Protein AF-A0A849PVP5-F1 (afdb_monomer_lite)

Sequence (175 aa):
MELKSEKSIKEYLKTLPDDLVIKYYSDVEYTPFPVLIIEEYTRRFKQKTKNEIIEDLKIQTRLARKKTQELSKMAKKHKFVDDITRQKSEDIIKHAKKKGYEISENITKKSIVLGSRLKKTTKSSVQRGIKASKNLTTSPFENVELLKKLAELKKAGIITENEFQEKKKKILSKI

Secondary structure (DSSP, 8-state):
---HHHHHHHHHHHHS-HHHHHHHHHTGGGSS-HHHHHHHHHHHS----HHHHHHHHHHHHHHHHHHHHHHHHHHHHHHHHHHHHHHHHHHHHHHHHHHHHHHHHHHHHHHHHHHHHHHHHHHHHHHHHHHHHHHS---HHHHHHHHHHHHHHHHTTSS-HHHHHHHHHHHHTT-

pLDDT: mean 87.95, std 8.61, range [50.66, 97.5]

Structure (mmCIF, N/CA/C/O backbone):
data_AF-A0A849PVP5-F1
#
_entry.id   AF-A0A849PVP5-F1
#
loop_
_atom_site.group_PDB
_atom_site.id
_atom_site.type_symbol
_atom_site.label_atom_id
_atom_site.label_alt_id
_atom_site.label_comp_id
_atom_site.label_asym_id
_atom_site.label_entity_id
_atom_site.label_seq_id
_atom_site.pdbx_PDB_ins_code
_atom_site.Cartn_x
_atom_site.Cartn_y
_atom_site.Cartn_z
_atom_site.occupancy
_atom_site.B_iso_or_equiv
_atom_site.auth_seq_id
_atom_site.auth_comp_id
_atom_site.auth_asym_id
_atom_site.auth_atom_id
_atom_site.pdbx_PDB_model_num
ATOM 1 N N . MET A 1 1 ? 15.996 14.066 -60.225 1.00 50.66 1 MET A N 1
ATOM 2 C CA . MET A 1 1 ? 14.551 14.344 -60.082 1.00 50.66 1 MET A CA 1
ATOM 3 C C . MET A 1 1 ? 14.038 13.347 -59.049 1.00 50.66 1 MET A C 1
ATOM 5 O O . MET A 1 1 ? 14.005 12.171 -59.368 1.00 50.66 1 MET A O 1
ATOM 9 N N . GLU A 1 2 ? 13.783 13.747 -57.798 1.00 58.06 2 GLU A N 1
ATOM 10 C CA . GLU A 1 2 ? 13.219 12.808 -56.806 1.00 58.06 2 GLU A CA 1
ATOM 11 C C . GLU A 1 2 ? 11.744 12.565 -57.143 1.00 58.06 2 GLU A C 1
ATOM 13 O O . GLU A 1 2 ? 10.939 13.503 -57.147 1.00 58.06 2 GLU A O 1
ATOM 18 N N . LEU A 1 3 ? 11.384 11.321 -57.455 1.00 76.56 3 LEU A N 1
ATOM 19 C CA . LEU A 1 3 ? 10.004 10.948 -57.760 1.00 76.56 3 LEU A CA 1
ATOM 20 C C . LEU A 1 3 ? 9.166 10.993 -56.473 1.00 76.56 3 LEU A C 1
ATOM 22 O O . LEU A 1 3 ? 9.602 10.542 -55.414 1.00 76.56 3 LEU A O 1
ATOM 26 N N . LYS A 1 4 ? 7.933 11.517 -56.546 1.00 77.56 4 LYS A N 1
ATOM 27 C CA . LYS A 1 4 ? 7.023 11.594 -55.383 1.00 77.56 4 LYS A CA 1
ATOM 28 C C . LYS A 1 4 ? 6.789 10.222 -54.731 1.00 77.56 4 LYS A C 1
ATOM 30 O O . LYS A 1 4 ? 6.686 10.142 -53.513 1.00 77.56 4 LYS A O 1
ATOM 35 N N . SER A 1 5 ? 6.759 9.158 -55.533 1.00 80.00 5 SER A N 1
ATOM 36 C CA . SER A 1 5 ? 6.603 7.771 -55.083 1.00 80.00 5 SER A CA 1
ATOM 37 C C . SER A 1 5 ? 7.779 7.276 -54.239 1.00 80.00 5 SER A C 1
ATOM 39 O O . SER A 1 5 ? 7.568 6.613 -53.228 1.00 80.00 5 SER A O 1
ATOM 41 N N . GLU A 1 6 ? 9.011 7.638 -54.599 1.00 85.75 6 GLU A N 1
ATOM 42 C CA . GLU A 1 6 ? 10.216 7.244 -53.864 1.00 85.75 6 GLU A CA 1
ATOM 43 C C . GLU A 1 6 ? 10.215 7.816 -52.441 1.00 85.75 6 GLU A C 1
ATOM 45 O O . GLU A 1 6 ? 10.533 7.112 -51.483 1.00 85.75 6 GLU A O 1
ATOM 50 N N . LYS A 1 7 ? 9.777 9.073 -52.281 1.00 89.06 7 LYS A N 1
ATOM 51 C CA . LYS A 1 7 ? 9.639 9.713 -50.963 1.00 89.06 7 LYS A CA 1
ATOM 52 C C . LYS A 1 7 ? 8.640 8.983 -50.076 1.00 89.06 7 LYS A C 1
ATOM 54 O O . LYS A 1 7 ? 8.965 8.685 -48.930 1.00 89.06 7 LYS A O 1
ATOM 59 N N . SER A 1 8 ? 7.465 8.654 -50.613 1.00 88.88 8 SER A N 1
ATOM 60 C CA . SER A 1 8 ? 6.440 7.908 -49.878 1.00 88.88 8 SER A CA 1
ATOM 61 C C . SER A 1 8 ? 6.931 6.524 -49.449 1.00 88.88 8 SER A C 1
ATOM 63 O O . SER A 1 8 ? 6.665 6.104 -48.326 1.00 88.88 8 SER A O 1
ATOM 65 N N . ILE A 1 9 ? 7.696 5.836 -50.303 1.00 88.62 9 ILE A N 1
ATOM 66 C CA . ILE A 1 9 ? 8.282 4.532 -49.968 1.00 88.62 9 ILE A CA 1
ATOM 67 C C . ILE A 1 9 ? 9.352 4.685 -48.885 1.00 88.62 9 ILE A C 1
ATOM 69 O O . ILE A 1 9 ? 9.313 3.954 -47.903 1.00 88.62 9 ILE A O 1
ATOM 73 N N . LYS A 1 10 ? 10.267 5.658 -48.994 1.00 89.56 10 LYS A N 1
ATOM 74 C CA . LYS A 1 10 ? 11.268 5.934 -47.947 1.00 89.56 10 LYS A CA 1
ATOM 75 C C . LYS A 1 10 ? 10.609 6.247 -46.604 1.00 89.56 10 LYS A C 1
ATOM 77 O O . LYS A 1 10 ? 11.085 5.802 -45.567 1.00 89.56 10 LYS A O 1
ATOM 82 N N . GLU A 1 11 ? 9.516 6.999 -46.601 1.00 92.38 11 GLU A N 1
ATOM 83 C CA . GLU A 1 11 ? 8.777 7.324 -45.381 1.00 92.38 11 GLU A CA 1
ATOM 84 C C . GLU A 1 11 ? 8.075 6.100 -44.782 1.00 92.38 11 GLU A C 1
ATOM 86 O O . GLU A 1 11 ? 8.184 5.866 -43.580 1.00 92.38 11 GLU A O 1
ATOM 91 N N . TYR A 1 12 ? 7.470 5.253 -45.617 1.00 91.19 12 TYR A N 1
ATOM 92 C CA . TYR A 1 12 ? 6.935 3.958 -45.194 1.00 91.19 12 TYR A CA 1
ATOM 93 C C . TYR A 1 12 ? 8.024 3.043 -44.617 1.00 91.19 12 TYR A C 1
ATOM 95 O O . TYR A 1 12 ? 7.867 2.480 -43.537 1.00 91.19 12 TYR A O 1
ATOM 103 N N . LEU A 1 13 ? 9.178 2.943 -45.277 1.00 89.56 13 LEU A N 1
ATOM 104 C CA . LEU A 1 13 ? 10.286 2.133 -44.783 1.00 89.56 13 LEU A CA 1
ATOM 105 C C . LEU A 1 13 ? 10.826 2.632 -43.439 1.00 89.56 13 LEU A C 1
ATOM 107 O O . LEU A 1 13 ? 11.341 1.818 -42.682 1.00 89.56 13 LEU A O 1
ATOM 111 N N . LYS A 1 14 ? 10.675 3.920 -43.091 1.00 90.50 14 LYS A N 1
ATOM 112 C CA . LYS A 1 14 ? 11.039 4.470 -41.769 1.00 90.50 14 LYS A CA 1
ATOM 113 C C . LYS A 1 14 ? 10.069 4.085 -40.652 1.00 90.50 14 LYS A C 1
ATOM 115 O O . LYS A 1 14 ? 10.495 4.032 -39.502 1.00 90.50 14 LYS A O 1
ATOM 120 N N . THR A 1 15 ? 8.799 3.824 -40.954 1.00 94.25 15 THR A N 1
ATOM 121 C CA . THR A 1 15 ? 7.802 3.442 -39.936 1.00 94.25 15 THR A CA 1
ATOM 122 C C . THR A 1 15 ? 7.827 1.950 -39.614 1.00 94.25 15 THR A C 1
ATOM 124 O O . THR A 1 15 ? 7.297 1.540 -38.582 1.00 94.25 15 THR A O 1
ATOM 127 N N . LEU A 1 16 ? 8.464 1.138 -40.463 1.00 91.75 16 LEU A N 1
ATOM 128 C CA . LEU A 1 16 ? 8.550 -0.305 -40.267 1.00 91.75 16 LEU A CA 1
ATOM 129 C C . LEU A 1 16 ? 9.374 -0.696 -39.021 1.00 91.75 16 LEU A C 1
ATOM 131 O O . LEU A 1 16 ? 10.413 -0.076 -38.757 1.00 91.75 16 LEU A O 1
ATOM 135 N N . PRO A 1 17 ? 8.958 -1.758 -38.302 1.00 93.81 17 PRO A N 1
ATOM 136 C CA . PRO A 1 17 ? 9.758 -2.434 -37.283 1.00 93.81 17 PRO A CA 1
ATOM 137 C C . PRO A 1 17 ? 11.083 -2.971 -37.829 1.00 93.81 17 PRO A C 1
ATOM 139 O O . PRO A 1 17 ? 11.153 -3.423 -38.974 1.00 93.81 17 PRO A O 1
ATOM 142 N N . ASP A 1 18 ? 12.106 -2.990 -36.978 1.00 92.06 18 ASP A N 1
ATOM 143 C CA . ASP A 1 18 ? 13.458 -3.439 -37.327 1.00 92.06 18 ASP A CA 1
ATOM 144 C C . ASP A 1 18 ? 13.490 -4.887 -37.847 1.00 92.06 18 ASP A C 1
ATOM 146 O O . ASP A 1 18 ? 14.128 -5.154 -38.864 1.00 92.06 18 ASP A O 1
ATOM 150 N N . ASP A 1 19 ? 12.714 -5.792 -37.244 1.00 92.56 19 ASP A N 1
ATOM 151 C CA . ASP A 1 19 ? 12.626 -7.201 -37.657 1.00 92.56 19 ASP A CA 1
ATOM 152 C C . ASP A 1 19 ? 12.135 -7.373 -39.105 1.00 92.56 19 ASP A C 1
ATOM 154 O O . ASP A 1 19 ? 12.629 -8.222 -39.850 1.00 92.56 19 ASP A O 1
ATOM 158 N N . LEU A 1 20 ? 11.175 -6.545 -39.534 1.00 92.31 20 LEU A N 1
ATOM 159 C CA . LEU A 1 20 ? 10.646 -6.583 -40.900 1.00 92.31 20 LEU A CA 1
ATOM 160 C C . LEU A 1 20 ? 11.655 -6.029 -41.906 1.00 92.31 20 LEU A C 1
ATOM 162 O O . LEU A 1 20 ? 11.783 -6.574 -42.999 1.00 92.31 20 LEU A O 1
ATOM 166 N N . VAL A 1 21 ? 12.400 -4.987 -41.532 1.00 90.50 21 VAL A N 1
ATOM 167 C CA . VAL A 1 21 ? 13.464 -4.429 -42.380 1.00 90.50 21 VAL A CA 1
ATOM 168 C C . VAL A 1 21 ? 14.591 -5.444 -42.572 1.00 90.50 21 VAL A C 1
ATOM 170 O O . VAL A 1 21 ? 15.083 -5.589 -43.689 1.00 90.50 21 VAL A O 1
ATOM 173 N N . ILE A 1 22 ? 14.956 -6.191 -41.523 1.00 91.19 22 ILE A N 1
ATOM 174 C CA . ILE A 1 22 ? 15.932 -7.287 -41.615 1.00 91.19 22 ILE A CA 1
ATOM 175 C C . ILE A 1 22 ? 15.429 -8.365 -42.579 1.00 91.19 22 ILE A C 1
ATOM 177 O O . ILE A 1 22 ? 16.159 -8.752 -43.486 1.00 91.19 22 ILE A O 1
ATOM 181 N N . LYS A 1 23 ? 14.172 -8.803 -42.439 1.00 92.62 23 LYS A N 1
ATOM 182 C CA . LYS A 1 23 ? 13.583 -9.823 -43.317 1.00 92.62 23 LYS A CA 1
ATOM 183 C C . LYS A 1 23 ? 13.570 -9.390 -44.786 1.00 92.62 23 LYS A C 1
ATOM 185 O O . LYS A 1 23 ? 13.987 -10.148 -45.654 1.00 92.62 23 LYS A O 1
ATOM 190 N N . TYR A 1 24 ? 13.143 -8.159 -45.068 1.00 92.38 24 TYR A N 1
ATOM 191 C CA . TYR A 1 24 ? 13.137 -7.627 -46.434 1.00 92.38 24 TYR A CA 1
ATOM 192 C C . TYR A 1 24 ? 14.537 -7.448 -47.017 1.00 92.38 24 TYR A C 1
ATOM 194 O O . TYR A 1 24 ? 14.700 -7.536 -48.230 1.00 92.38 24 TYR A O 1
ATOM 202 N N . TYR A 1 25 ? 15.538 -7.201 -46.174 1.00 91.31 25 TYR A N 1
ATOM 203 C CA . TYR A 1 25 ? 16.933 -7.174 -46.593 1.00 91.31 25 TYR A CA 1
ATOM 204 C C . TYR A 1 25 ? 17.482 -8.583 -46.874 1.00 91.31 25 TYR A C 1
ATOM 206 O O . TYR A 1 25 ? 18.230 -8.763 -47.830 1.00 91.31 25 TYR A O 1
ATOM 214 N N . SER A 1 26 ? 17.099 -9.596 -46.089 1.00 91.81 26 SER A N 1
ATOM 215 C CA . SER A 1 26 ? 17.465 -10.995 -46.361 1.00 91.81 26 SER A CA 1
ATOM 216 C C . SER A 1 26 ? 16.898 -11.493 -47.693 1.00 91.81 26 SER A C 1
ATOM 218 O O . SER A 1 26 ? 17.609 -12.163 -48.434 1.00 91.81 26 SER A O 1
ATOM 220 N N . ASP A 1 27 ? 15.668 -11.093 -48.025 1.00 93.69 27 ASP A N 1
ATOM 221 C CA . ASP A 1 27 ? 14.984 -11.449 -49.276 1.00 93.69 27 ASP A CA 1
ATOM 222 C C . ASP A 1 27 ? 15.072 -10.323 -50.333 1.00 93.69 27 ASP A C 1
ATOM 224 O O . ASP A 1 27 ? 14.166 -10.148 -51.153 1.00 93.69 27 ASP A O 1
ATOM 228 N N . VAL A 1 28 ? 16.145 -9.520 -50.317 1.00 91.00 28 VAL A N 1
ATOM 229 C CA . VAL A 1 28 ? 16.264 -8.310 -51.157 1.00 91.00 28 VAL A CA 1
ATOM 230 C C . VAL A 1 28 ? 16.220 -8.607 -52.659 1.00 91.00 28 VAL A C 1
ATOM 232 O O . VAL A 1 28 ? 15.810 -7.762 -53.446 1.00 91.00 28 VAL A O 1
ATOM 235 N N . GLU A 1 29 ? 16.579 -9.818 -53.072 1.00 86.88 29 GLU A N 1
ATOM 236 C CA . GLU A 1 29 ? 16.513 -10.251 -54.473 1.00 86.88 29 GLU A CA 1
ATOM 237 C C . GLU A 1 29 ? 15.071 -10.348 -54.997 1.00 86.88 29 GLU A C 1
ATOM 239 O O . GLU A 1 29 ? 14.835 -10.212 -56.197 1.00 86.88 29 GLU A O 1
ATOM 244 N N . TYR A 1 30 ? 14.100 -10.524 -54.098 1.00 89.31 30 TYR A N 1
ATOM 245 C CA . TYR A 1 30 ? 12.681 -10.698 -54.418 1.00 89.31 30 TYR A CA 1
ATOM 246 C C . TYR A 1 30 ? 11.833 -9.472 -54.056 1.00 89.31 30 TYR A C 1
ATOM 248 O O . TYR A 1 30 ? 10.611 -9.489 -54.225 1.00 89.31 30 TYR A O 1
ATOM 256 N N . THR A 1 31 ? 12.452 -8.400 -53.549 1.00 85.81 31 THR A N 1
ATOM 257 C CA . THR A 1 31 ? 11.735 -7.185 -53.153 1.00 85.81 31 THR A CA 1
ATOM 258 C C . THR A 1 31 ? 11.587 -6.209 -54.329 1.00 85.81 31 THR A C 1
ATOM 260 O O . THR A 1 31 ? 12.528 -6.035 -55.101 1.00 85.81 31 THR A O 1
ATOM 263 N N . PRO A 1 32 ? 10.445 -5.507 -54.477 1.00 85.56 32 PRO A N 1
ATOM 264 C CA . PRO A 1 32 ? 10.236 -4.564 -55.581 1.00 85.56 32 PRO A CA 1
ATOM 265 C C . PRO A 1 32 ? 11.179 -3.347 -55.579 1.00 85.56 32 PRO A C 1
ATOM 267 O O . PRO A 1 32 ? 11.369 -2.719 -56.618 1.00 85.56 32 PRO A O 1
ATOM 270 N N . PHE A 1 33 ? 11.754 -2.987 -54.422 1.00 88.56 33 PHE A N 1
ATOM 271 C CA . PHE A 1 33 ? 12.600 -1.795 -54.252 1.00 88.56 33 PHE A CA 1
ATOM 272 C C . PHE A 1 33 ? 13.916 -2.110 -53.517 1.00 88.56 33 PHE A C 1
ATOM 274 O O . PHE A 1 33 ? 14.146 -1.602 -52.416 1.00 88.56 33 PHE A O 1
ATOM 281 N N . PRO A 1 34 ? 14.805 -2.929 -54.102 1.00 89.06 34 PRO A N 1
ATOM 282 C CA . PRO A 1 34 ? 15.976 -3.468 -53.409 1.00 89.06 34 PRO A CA 1
ATOM 283 C C . PRO A 1 34 ? 16.941 -2.379 -52.929 1.00 89.06 34 PRO A C 1
ATOM 285 O O . PRO A 1 34 ? 17.390 -2.407 -51.787 1.00 89.06 34 PRO A O 1
ATOM 288 N N . VAL A 1 35 ? 17.187 -1.358 -53.754 1.00 91.62 35 VAL A N 1
ATOM 289 C CA . VAL A 1 35 ? 18.091 -0.242 -53.419 1.00 91.62 35 VAL A CA 1
ATOM 290 C C . VAL A 1 35 ? 17.609 0.521 -52.181 1.00 91.62 35 VAL A C 1
ATOM 292 O O . VAL A 1 35 ? 18.395 0.787 -51.276 1.00 91.62 35 VAL A O 1
ATOM 295 N N . LEU A 1 36 ? 16.306 0.809 -52.095 1.00 91.06 36 LEU A N 1
ATOM 296 C CA . LEU A 1 36 ? 15.725 1.549 -50.969 1.00 91.06 36 LEU A CA 1
ATOM 297 C C . LEU A 1 36 ? 15.768 0.743 -49.664 1.00 91.06 36 LEU A C 1
ATOM 299 O O . LEU A 1 36 ? 15.997 1.307 -48.594 1.00 91.06 36 LEU A O 1
ATOM 303 N N . ILE A 1 37 ? 15.581 -0.576 -49.750 1.00 91.44 37 ILE A N 1
ATOM 304 C CA . ILE A 1 37 ? 15.700 -1.482 -48.603 1.00 91.44 37 ILE A CA 1
ATOM 305 C C . ILE A 1 37 ? 17.147 -1.536 -48.102 1.00 91.44 37 ILE A C 1
ATOM 307 O O . ILE A 1 37 ? 17.374 -1.429 -46.897 1.00 91.44 37 ILE A O 1
ATOM 311 N N . ILE A 1 38 ? 18.128 -1.640 -49.005 1.00 89.62 38 ILE A N 1
ATOM 312 C CA . ILE A 1 38 ? 19.559 -1.658 -48.658 1.00 89.62 38 ILE A CA 1
ATOM 313 C C . ILE A 1 38 ? 19.972 -0.343 -47.990 1.00 89.62 38 ILE A C 1
ATOM 315 O O . ILE A 1 38 ? 20.669 -0.369 -46.972 1.00 89.62 38 ILE A O 1
ATOM 319 N N . GLU A 1 39 ? 19.525 0.800 -48.517 1.00 88.75 39 GLU A N 1
ATOM 320 C CA . GLU A 1 39 ? 19.791 2.119 -47.931 1.00 88.75 39 GLU A CA 1
ATOM 321 C C . GLU A 1 39 ? 19.233 2.231 -46.506 1.00 88.75 39 GLU A C 1
ATOM 323 O O . GLU A 1 39 ? 19.960 2.607 -45.582 1.00 88.75 39 GLU A O 1
ATOM 328 N N . GLU A 1 40 ? 17.966 1.867 -46.296 1.00 88.06 40 GLU A N 1
ATOM 329 C CA . GLU A 1 40 ? 17.328 1.956 -44.976 1.00 88.06 40 GLU A CA 1
ATOM 330 C C . GLU A 1 40 ? 17.908 0.949 -43.975 1.00 88.06 40 GLU A C 1
ATOM 332 O O . GLU A 1 40 ? 18.136 1.306 -42.815 1.00 88.06 40 GLU A O 1
ATOM 337 N N . TYR A 1 41 ? 18.223 -0.273 -44.412 1.00 89.44 41 TYR A N 1
ATOM 338 C CA . TYR A 1 41 ? 18.903 -1.270 -43.584 1.00 89.44 41 TYR A CA 1
ATOM 339 C C . TYR A 1 41 ? 20.285 -0.768 -43.157 1.00 89.44 41 TYR A C 1
ATOM 341 O O . TYR A 1 41 ? 20.612 -0.748 -41.969 1.00 89.44 41 TYR A O 1
ATOM 349 N N . THR A 1 42 ? 21.073 -0.261 -44.104 1.00 85.81 42 THR A N 1
ATOM 350 C CA . THR A 1 42 ? 22.410 0.271 -43.819 1.00 85.81 42 THR A CA 1
ATOM 351 C C . THR A 1 42 ? 22.335 1.493 -42.904 1.00 85.81 42 THR A C 1
ATOM 353 O O . THR A 1 42 ? 23.199 1.666 -42.048 1.00 85.81 42 THR A O 1
ATOM 356 N N . ARG A 1 43 ? 21.292 2.327 -43.020 1.00 85.31 43 ARG A N 1
ATOM 357 C CA . ARG A 1 43 ? 21.069 3.477 -42.130 1.00 85.31 43 ARG A CA 1
ATOM 358 C C . ARG A 1 43 ? 20.768 3.053 -40.691 1.00 85.31 43 ARG A C 1
ATOM 360 O O . ARG A 1 43 ? 21.276 3.682 -39.765 1.00 85.31 43 ARG A O 1
ATOM 367 N N . ARG A 1 44 ? 19.928 2.032 -40.501 1.00 85.19 44 ARG A N 1
ATOM 368 C CA . ARG A 1 44 ? 19.475 1.556 -39.178 1.00 85.19 44 ARG A CA 1
ATOM 369 C C . ARG A 1 44 ? 20.519 0.703 -38.469 1.00 85.19 44 ARG A C 1
ATOM 371 O O . ARG A 1 44 ? 20.773 0.904 -37.286 1.00 85.19 44 ARG A O 1
ATOM 378 N N . PHE A 1 45 ? 21.140 -0.212 -39.203 1.00 84.06 45 PHE A N 1
ATOM 379 C CA . PHE A 1 45 ? 22.051 -1.221 -38.663 1.00 84.06 45 PHE A CA 1
ATOM 380 C C . PHE A 1 45 ? 23.516 -0.917 -38.968 1.00 84.06 45 PHE A C 1
ATOM 382 O O . PHE A 1 45 ? 24.364 -1.809 -38.899 1.00 84.06 45 PHE A O 1
ATOM 389 N N . LYS A 1 46 ? 23.839 0.346 -39.291 1.00 80.44 46 LYS A N 1
ATOM 390 C CA . LYS A 1 46 ? 25.227 0.786 -39.425 1.00 80.44 46 LYS A CA 1
ATOM 391 C C . LYS A 1 46 ? 25.985 0.369 -38.170 1.00 80.44 46 LYS A C 1
ATOM 393 O O . LYS A 1 46 ? 25.615 0.752 -37.060 1.00 80.44 46 LYS A O 1
ATOM 398 N N . GLN A 1 47 ? 27.040 -0.420 -38.351 1.00 73.88 47 GLN A N 1
ATOM 399 C CA . GLN A 1 47 ? 27.868 -0.855 -37.236 1.00 73.88 47 GLN A CA 1
ATOM 400 C C . GLN A 1 47 ? 28.446 0.385 -36.554 1.00 73.88 47 GLN A C 1
ATOM 402 O O . GLN A 1 47 ? 29.215 1.137 -37.157 1.00 73.88 47 GLN A O 1
ATOM 407 N N . LYS A 1 48 ? 28.031 0.618 -35.305 1.00 79.31 48 LYS A N 1
ATOM 408 C CA . LYS A 1 48 ? 28.605 1.674 -34.476 1.00 79.31 48 LYS A CA 1
ATOM 409 C C . LYS A 1 48 ? 30.086 1.382 -34.285 1.00 79.31 48 LYS A C 1
ATOM 411 O O . LYS A 1 48 ? 30.487 0.237 -34.057 1.00 79.31 48 LYS A O 1
ATOM 416 N N . THR A 1 49 ? 30.905 2.419 -34.338 1.00 84.88 49 THR A N 1
ATOM 417 C CA . THR A 1 49 ? 32.319 2.280 -33.996 1.00 84.88 49 THR A CA 1
ATOM 418 C C . THR A 1 49 ? 32.461 1.921 -32.516 1.00 84.88 49 THR A C 1
ATOM 420 O O . THR A 1 49 ? 31.616 2.265 -31.686 1.00 84.88 49 THR A O 1
ATOM 423 N N . LYS A 1 50 ? 33.566 1.262 -32.148 1.00 82.88 50 LYS A N 1
ATOM 424 C CA . LYS A 1 50 ? 33.852 0.902 -30.749 1.00 82.88 50 LYS A CA 1
ATOM 425 C C . LYS A 1 50 ? 33.716 2.101 -29.794 1.00 82.88 50 LYS A C 1
ATOM 427 O O . LYS A 1 50 ? 33.221 1.941 -28.684 1.00 82.88 50 LYS A O 1
ATOM 432 N N . ASN A 1 51 ? 34.104 3.297 -30.240 1.00 89.44 51 ASN A N 1
ATOM 433 C CA . ASN A 1 51 ? 34.016 4.525 -29.448 1.00 89.44 51 ASN A CA 1
ATOM 434 C C . ASN A 1 51 ? 32.567 4.988 -29.239 1.00 89.44 51 ASN A C 1
ATOM 436 O O . ASN A 1 51 ? 32.198 5.325 -28.119 1.00 89.44 51 ASN A O 1
ATOM 440 N N . GLU A 1 52 ? 31.730 4.946 -30.278 1.00 88.94 52 GLU A N 1
ATOM 441 C CA . GLU A 1 52 ? 30.302 5.284 -30.171 1.00 88.94 52 GLU A CA 1
ATOM 442 C C . GLU A 1 52 ? 29.561 4.319 -29.241 1.00 88.94 52 GLU A C 1
ATOM 444 O O . GLU A 1 52 ? 28.721 4.745 -28.451 1.00 88.94 52 GLU A O 1
ATOM 449 N N . ILE A 1 53 ? 29.908 3.028 -29.287 1.00 86.06 53 ILE A N 1
ATOM 450 C CA . ILE A 1 53 ? 29.360 2.017 -28.372 1.00 86.06 53 ILE A CA 1
ATOM 451 C C . ILE A 1 53 ? 29.745 2.345 -26.925 1.00 86.06 53 ILE A C 1
ATOM 453 O O . ILE A 1 53 ? 28.895 2.306 -26.039 1.00 86.06 53 ILE A O 1
ATOM 457 N N . ILE A 1 54 ? 31.013 2.691 -26.679 1.00 90.38 54 ILE A N 1
ATOM 458 C CA . ILE A 1 54 ? 31.498 3.052 -25.340 1.00 90.38 54 ILE A CA 1
ATOM 459 C C . ILE A 1 54 ? 30.783 4.303 -24.811 1.00 90.38 54 ILE A C 1
ATOM 461 O O . ILE A 1 54 ? 30.390 4.326 -23.643 1.00 90.38 54 ILE A O 1
ATOM 465 N N . GLU A 1 55 ? 30.592 5.332 -25.636 1.00 94.50 55 GLU A N 1
ATOM 466 C CA . GLU A 1 55 ? 29.898 6.555 -25.218 1.00 94.50 55 GLU A CA 1
ATOM 467 C C . GLU A 1 55 ? 28.410 6.318 -24.934 1.00 94.50 55 GLU A C 1
ATOM 469 O O . GLU A 1 55 ? 27.907 6.757 -23.897 1.00 94.50 55 GLU A O 1
ATOM 474 N N . ASP A 1 56 ? 27.717 5.552 -25.776 1.00 91.69 56 ASP A N 1
ATOM 475 C CA . ASP A 1 56 ? 26.321 5.165 -25.538 1.00 91.69 56 ASP A CA 1
ATOM 476 C C . ASP A 1 56 ? 26.188 4.375 -24.223 1.00 91.69 56 ASP A C 1
ATOM 478 O O . ASP A 1 56 ? 25.363 4.697 -23.362 1.00 91.69 56 ASP A O 1
ATOM 482 N N . LEU A 1 57 ? 27.096 3.423 -23.981 1.00 93.38 57 LEU A N 1
ATOM 483 C CA . LEU A 1 57 ? 27.132 2.652 -22.738 1.00 93.38 57 LEU A CA 1
ATOM 484 C C . LEU A 1 57 ? 27.337 3.552 -21.509 1.00 93.38 57 LEU A C 1
ATOM 486 O O . LEU A 1 57 ? 26.668 3.374 -20.486 1.00 93.38 57 LEU A O 1
ATOM 490 N N . LYS A 1 58 ? 28.230 4.548 -21.591 1.00 96.06 58 LYS A N 1
ATOM 491 C CA . LYS A 1 58 ? 28.439 5.531 -20.513 1.00 96.06 58 LYS A CA 1
ATOM 492 C C . LYS A 1 58 ? 27.176 6.349 -20.252 1.00 96.06 58 LYS A C 1
ATOM 494 O O . LYS A 1 58 ? 26.812 6.545 -19.088 1.00 96.06 58 LYS A O 1
ATOM 499 N N . ILE A 1 59 ? 26.492 6.807 -21.302 1.00 96.25 59 ILE A N 1
ATOM 500 C CA . ILE A 1 59 ? 25.243 7.576 -21.191 1.00 96.25 59 ILE A CA 1
ATOM 501 C C . ILE A 1 59 ? 24.163 6.736 -20.512 1.00 96.25 59 ILE A C 1
ATOM 503 O O . ILE A 1 59 ? 23.553 7.193 -19.538 1.00 96.25 59 ILE A O 1
ATOM 507 N N . GLN A 1 60 ? 23.964 5.501 -20.970 1.00 95.06 60 GLN A N 1
ATOM 508 C CA . GLN A 1 60 ? 22.980 4.579 -20.408 1.00 95.06 60 GLN A CA 1
ATOM 509 C C . GLN A 1 60 ? 23.295 4.245 -18.949 1.00 95.06 60 GLN A C 1
ATOM 511 O O . GLN A 1 60 ? 22.412 4.324 -18.093 1.00 95.06 60 GLN A O 1
ATOM 516 N N . THR A 1 61 ? 24.565 3.988 -18.629 1.00 96.44 61 THR A N 1
ATOM 517 C CA . THR A 1 61 ? 25.021 3.746 -17.252 1.00 96.44 61 THR A CA 1
ATOM 518 C C . THR A 1 61 ? 24.734 4.950 -16.353 1.00 96.44 61 THR A C 1
ATOM 520 O O . THR A 1 61 ? 24.211 4.802 -15.244 1.00 96.44 61 THR A O 1
ATOM 523 N N . ARG A 1 62 ? 25.017 6.169 -16.831 1.00 96.69 62 ARG A N 1
ATOM 524 C CA . ARG A 1 62 ? 24.732 7.406 -16.090 1.00 96.69 62 ARG A CA 1
ATOM 525 C C . ARG A 1 62 ? 23.233 7.594 -15.867 1.00 96.69 62 ARG A C 1
ATOM 527 O O . ARG A 1 62 ? 22.825 7.967 -14.765 1.00 96.69 62 ARG A O 1
ATOM 534 N N . LEU A 1 63 ? 22.419 7.328 -16.887 1.00 97.44 63 LEU A N 1
ATOM 535 C CA . LEU A 1 63 ? 20.965 7.431 -16.803 1.00 97.44 63 LEU A CA 1
ATOM 536 C C . LEU A 1 63 ? 20.391 6.417 -15.807 1.00 97.44 63 LEU A C 1
ATOM 538 O O . LEU A 1 63 ? 19.592 6.796 -14.950 1.00 97.44 63 LEU A O 1
ATOM 542 N N . ALA A 1 64 ? 20.837 5.162 -15.871 1.00 96.69 64 ALA A N 1
ATOM 543 C CA . ALA A 1 64 ? 20.447 4.116 -14.932 1.00 96.69 64 ALA A CA 1
ATOM 544 C C . ALA A 1 64 ? 20.799 4.512 -13.492 1.00 96.69 64 ALA A C 1
ATOM 546 O O . ALA A 1 64 ? 19.932 4.503 -12.619 1.00 96.69 64 ALA A O 1
ATOM 547 N N . ARG A 1 65 ? 22.031 4.981 -13.253 1.00 96.94 65 ARG A N 1
ATOM 548 C CA . ARG A 1 65 ? 22.460 5.466 -11.933 1.00 96.94 65 ARG A CA 1
ATOM 549 C C . ARG A 1 65 ? 21.573 6.601 -11.417 1.00 96.94 65 ARG A C 1
ATOM 551 O O . ARG A 1 65 ? 21.199 6.587 -10.244 1.00 96.94 65 ARG A O 1
ATOM 558 N N . LYS A 1 66 ? 21.225 7.568 -12.271 1.00 97.50 66 LYS A N 1
ATOM 559 C CA . LYS A 1 66 ? 20.352 8.692 -11.899 1.00 97.50 66 LYS A CA 1
ATOM 560 C C . LYS A 1 66 ? 18.951 8.207 -11.506 1.00 97.50 66 LYS A C 1
ATOM 562 O O . LYS A 1 66 ? 18.473 8.570 -10.433 1.00 97.50 66 LYS A O 1
ATOM 567 N N . LYS A 1 67 ? 18.345 7.323 -12.306 1.00 96.56 67 LYS A N 1
ATOM 568 C CA . LYS A 1 67 ? 17.038 6.711 -12.004 1.00 96.56 67 LYS A CA 1
ATOM 569 C C . LYS A 1 67 ? 17.062 5.945 -10.677 1.00 96.56 67 LYS A C 1
ATOM 571 O O . LYS A 1 67 ? 16.177 6.131 -9.847 1.00 96.56 67 LYS A O 1
ATOM 576 N N . THR A 1 68 ? 18.107 5.156 -10.420 1.00 95.56 68 THR A N 1
ATOM 577 C CA . THR A 1 68 ? 18.268 4.427 -9.149 1.00 95.56 68 THR A CA 1
ATOM 578 C C . THR A 1 68 ? 18.372 5.370 -7.948 1.00 95.56 68 THR A C 1
ATOM 580 O O . THR A 1 68 ? 17.779 5.114 -6.900 1.00 95.56 68 THR A O 1
ATOM 583 N N . GLN A 1 69 ? 19.086 6.492 -8.080 1.00 96.88 69 GLN A N 1
ATOM 584 C CA . GLN A 1 69 ? 19.174 7.495 -7.014 1.00 96.88 69 GLN A CA 1
ATOM 585 C C . GLN A 1 69 ? 17.827 8.171 -6.736 1.00 96.88 69 GLN A C 1
ATOM 587 O O . GLN A 1 69 ? 17.483 8.391 -5.574 1.00 96.88 69 GLN A O 1
ATOM 592 N N . GLU A 1 70 ? 17.063 8.500 -7.776 1.00 96.12 70 GLU A N 1
ATOM 593 C CA . GLU A 1 70 ? 15.720 9.073 -7.643 1.00 96.12 70 GLU A CA 1
ATOM 594 C C . GLU A 1 70 ? 14.757 8.090 -6.964 1.00 96.12 70 GLU A C 1
ATOM 596 O O . GLU A 1 70 ? 14.099 8.466 -5.993 1.00 96.12 70 GLU A O 1
ATOM 601 N N . LEU A 1 71 ? 14.759 6.818 -7.377 1.00 94.31 71 LEU A N 1
ATOM 602 C CA . LEU A 1 71 ? 14.004 5.743 -6.720 1.00 94.31 71 LEU A CA 1
ATOM 603 C C . LEU A 1 71 ? 14.388 5.587 -5.245 1.00 94.31 71 LEU A C 1
ATOM 605 O O . LEU A 1 71 ? 13.512 5.512 -4.386 1.00 94.31 71 LEU A O 1
ATOM 609 N N . SER A 1 72 ? 15.682 5.627 -4.919 1.00 93.94 72 SER A N 1
ATOM 610 C CA . SER A 1 72 ? 16.143 5.569 -3.526 1.00 93.94 72 SER A CA 1
ATOM 611 C C . SER A 1 72 ? 15.639 6.757 -2.694 1.00 93.94 72 SER A C 1
ATOM 613 O O . SER A 1 72 ? 15.187 6.575 -1.562 1.00 93.94 72 SER A O 1
ATOM 615 N N . LYS A 1 73 ? 15.661 7.979 -3.248 1.00 94.75 73 LYS A N 1
ATOM 616 C CA . LYS A 1 73 ? 15.105 9.170 -2.581 1.00 94.75 73 LYS A CA 1
ATOM 617 C C . LYS A 1 73 ? 13.595 9.042 -2.367 1.00 94.75 73 LYS A C 1
ATOM 619 O O . LYS A 1 73 ? 13.116 9.394 -1.291 1.00 94.75 73 LYS A O 1
ATOM 624 N N . MET A 1 74 ? 12.860 8.531 -3.354 1.00 92.19 74 MET A N 1
ATOM 625 C CA . MET A 1 74 ? 11.417 8.288 -3.242 1.00 92.19 74 MET A CA 1
ATOM 626 C C . MET A 1 74 ? 11.100 7.245 -2.166 1.00 92.19 74 MET A C 1
ATOM 628 O O . MET A 1 74 ? 10.265 7.505 -1.305 1.00 92.19 74 MET A O 1
ATOM 632 N N . ALA A 1 75 ? 11.825 6.125 -2.133 1.00 89.88 75 ALA A N 1
ATOM 633 C CA . ALA A 1 75 ? 11.647 5.090 -1.115 1.00 89.88 75 ALA A CA 1
ATOM 634 C C . ALA A 1 75 ? 11.881 5.625 0.310 1.00 89.88 75 ALA A C 1
ATOM 636 O O . ALA A 1 75 ? 11.100 5.345 1.218 1.00 89.88 75 ALA A O 1
ATOM 637 N N . LYS A 1 76 ? 12.913 6.459 0.509 1.00 89.31 76 LYS A N 1
ATOM 638 C CA . LYS A 1 76 ? 13.166 7.113 1.806 1.00 89.31 76 LYS A CA 1
ATOM 639 C C . LYS A 1 76 ? 12.032 8.057 2.216 1.00 89.31 76 LYS A C 1
ATOM 641 O O . LYS A 1 76 ? 11.668 8.074 3.387 1.00 89.31 76 LYS A O 1
ATOM 646 N N . LYS A 1 77 ? 11.465 8.818 1.270 1.00 87.06 77 LYS A N 1
ATOM 647 C CA . LYS A 1 77 ? 10.299 9.681 1.532 1.00 87.06 77 LYS A CA 1
ATOM 648 C C . LYS A 1 77 ? 9.067 8.864 1.919 1.00 87.06 77 LYS A C 1
ATOM 650 O O . LYS A 1 77 ? 8.405 9.232 2.878 1.00 87.06 77 LYS A O 1
ATOM 655 N N . HIS A 1 78 ? 8.792 7.760 1.223 1.00 85.94 78 HIS A N 1
ATOM 656 C CA . HIS A 1 78 ? 7.682 6.869 1.568 1.00 85.94 78 HIS A CA 1
ATOM 657 C C . HIS A 1 78 ? 7.832 6.292 2.974 1.00 85.94 78 HIS A C 1
ATOM 659 O O . HIS A 1 78 ? 6.927 6.461 3.780 1.00 85.94 78 HIS A O 1
ATOM 665 N N . LYS A 1 79 ? 9.009 5.750 3.316 1.00 84.00 79 LYS A N 1
ATOM 666 C CA . LYS A 1 79 ? 9.278 5.254 4.673 1.00 84.00 79 LYS A CA 1
ATOM 667 C C . LYS A 1 79 ? 9.022 6.322 5.744 1.00 84.00 79 LYS A C 1
ATOM 669 O O . LYS A 1 79 ? 8.415 6.037 6.766 1.00 84.00 79 LYS A O 1
ATOM 674 N N . PHE A 1 80 ? 9.444 7.561 5.488 1.00 83.94 80 PHE A N 1
ATOM 675 C CA . PHE A 1 80 ? 9.193 8.682 6.393 1.00 83.94 80 PHE A CA 1
ATOM 676 C C . PHE A 1 80 ? 7.696 9.010 6.535 1.00 83.94 80 PHE A C 1
ATOM 678 O O . PHE A 1 80 ? 7.226 9.261 7.642 1.00 83.94 80 PHE A O 1
ATOM 685 N N . VAL A 1 81 ? 6.933 8.984 5.438 1.00 83.00 81 VAL A N 1
ATOM 686 C CA . VAL A 1 81 ? 5.471 9.170 5.466 1.00 83.00 81 VAL A CA 1
ATOM 687 C C . VAL A 1 81 ? 4.783 8.039 6.235 1.00 83.00 81 VAL A C 1
ATOM 689 O O . VAL A 1 81 ? 3.878 8.313 7.025 1.00 83.00 81 VAL A O 1
ATOM 692 N N . ASP A 1 82 ? 5.226 6.796 6.057 1.00 87.38 82 ASP A N 1
ATOM 693 C CA . ASP A 1 82 ? 4.693 5.633 6.770 1.00 87.38 82 ASP A CA 1
ATOM 694 C C . ASP A 1 82 ? 4.969 5.734 8.276 1.00 87.38 82 ASP A C 1
ATOM 696 O O . ASP A 1 82 ? 4.060 5.531 9.082 1.00 87.38 82 ASP A O 1
ATOM 700 N N . ASP A 1 83 ? 6.184 6.136 8.662 1.00 88.31 83 ASP A N 1
ATOM 701 C CA . ASP A 1 83 ? 6.558 6.367 10.062 1.00 88.31 83 ASP A CA 1
ATOM 702 C C . ASP A 1 83 ? 5.704 7.478 10.703 1.00 88.31 83 ASP A C 1
ATOM 704 O O . ASP A 1 83 ? 5.184 7.294 11.807 1.00 88.31 83 ASP A O 1
ATOM 708 N N . ILE A 1 84 ? 5.475 8.597 9.999 1.00 87.62 84 ILE A N 1
ATOM 709 C CA . ILE A 1 84 ? 4.576 9.673 10.462 1.00 87.62 84 ILE A CA 1
ATOM 710 C C . ILE A 1 84 ? 3.140 9.167 10.603 1.00 87.62 84 ILE A C 1
ATOM 712 O O . ILE A 1 84 ? 2.457 9.474 11.584 1.00 87.62 84 ILE A O 1
ATOM 716 N N . THR A 1 85 ? 2.657 8.408 9.621 1.00 88.81 85 THR A N 1
ATOM 717 C CA . THR A 1 85 ? 1.289 7.877 9.621 1.00 88.81 85 THR A CA 1
ATOM 718 C C . THR A 1 85 ? 1.093 6.915 10.786 1.00 88.81 85 THR A C 1
ATOM 720 O O . THR A 1 85 ? 0.087 7.002 11.497 1.00 88.81 85 THR A O 1
ATOM 723 N N . ARG A 1 86 ? 2.090 6.063 11.047 1.00 91.81 86 ARG A N 1
ATOM 724 C CA . ARG A 1 86 ? 2.125 5.162 12.198 1.00 91.81 86 ARG A CA 1
ATOM 725 C C . ARG A 1 86 ? 2.086 5.941 13.508 1.00 91.81 86 ARG A C 1
ATOM 727 O O . ARG A 1 86 ? 1.184 5.697 14.307 1.00 91.81 86 ARG A O 1
ATOM 734 N N . GLN A 1 87 ? 2.961 6.927 13.693 1.00 93.88 87 GLN A N 1
ATOM 735 C CA . GLN A 1 87 ? 2.978 7.757 14.901 1.00 93.88 87 GLN A CA 1
ATOM 736 C C . GLN A 1 87 ? 1.630 8.457 15.135 1.00 93.88 87 GLN A C 1
ATOM 738 O O . GLN A 1 87 ? 1.059 8.378 16.222 1.00 93.88 87 GLN A O 1
ATOM 743 N N . LYS A 1 88 ? 1.058 9.069 14.093 1.00 94.31 88 LYS A N 1
ATOM 744 C CA . LYS A 1 88 ? -0.249 9.731 14.183 1.00 94.31 88 LYS A CA 1
ATOM 745 C C . LYS A 1 88 ? -1.369 8.749 14.540 1.00 94.31 88 LYS A C 1
ATOM 747 O O . LYS A 1 88 ? -2.271 9.098 15.299 1.00 94.31 88 LYS A O 1
ATOM 752 N N . SER A 1 89 ? -1.323 7.524 14.014 1.00 93.44 89 SER A N 1
ATOM 753 C CA . SER A 1 89 ? -2.291 6.479 14.360 1.00 93.44 89 SER A CA 1
ATOM 754 C C . SER A 1 89 ? -2.178 6.052 15.829 1.00 93.44 89 SER A C 1
ATOM 756 O O . SER A 1 89 ? -3.199 5.933 16.509 1.00 93.44 89 SER A O 1
ATOM 758 N N . GLU A 1 90 ? -0.956 5.909 16.349 1.00 95.25 90 GLU A N 1
ATOM 759 C CA . GLU A 1 90 ? -0.692 5.585 17.755 1.00 95.25 90 GLU A CA 1
ATOM 760 C C . GLU A 1 90 ? -1.227 6.690 18.683 1.00 95.25 90 GLU A C 1
ATOM 762 O O . GLU A 1 90 ? -1.898 6.393 19.678 1.00 95.25 90 GLU A O 1
ATOM 767 N N . ASP A 1 91 ? -1.033 7.961 18.319 1.00 95.56 91 ASP A N 1
ATOM 768 C CA . ASP A 1 91 ? -1.561 9.110 19.062 1.00 95.56 91 ASP A CA 1
ATOM 769 C C . ASP A 1 91 ? -3.096 9.144 19.081 1.00 95.56 91 ASP A C 1
ATOM 771 O O . ASP A 1 91 ? -3.706 9.371 20.134 1.00 95.56 91 ASP A O 1
ATOM 775 N N . ILE A 1 92 ? -3.743 8.856 17.945 1.00 95.44 92 ILE A N 1
ATOM 776 C CA . ILE A 1 92 ? -5.208 8.749 17.857 1.00 95.44 92 ILE A CA 1
ATOM 777 C C . ILE A 1 92 ? -5.716 7.625 18.766 1.00 95.44 92 ILE A C 1
ATOM 779 O O . ILE A 1 92 ? -6.663 7.837 19.528 1.00 95.44 92 ILE A O 1
ATOM 783 N N . ILE A 1 93 ? -5.073 6.453 18.738 1.00 95.94 93 ILE A N 1
ATOM 784 C CA . ILE A 1 93 ? -5.429 5.315 19.597 1.00 95.94 93 ILE A CA 1
ATOM 785 C C . ILE A 1 93 ? -5.276 5.694 21.072 1.00 95.94 93 ILE A C 1
ATOM 787 O O . ILE A 1 93 ? -6.174 5.428 21.876 1.00 95.94 93 ILE A O 1
ATOM 791 N N . LYS A 1 94 ? -4.167 6.337 21.448 1.00 97.44 94 LYS A N 1
ATOM 792 C CA . LYS A 1 94 ? -3.915 6.780 22.826 1.00 97.44 94 LYS A CA 1
ATOM 793 C C . LYS A 1 94 ? -4.982 7.765 23.299 1.00 97.44 94 LYS A C 1
ATOM 795 O O . LYS A 1 94 ? -5.518 7.618 24.399 1.00 97.44 94 LYS A O 1
ATOM 800 N N . HIS A 1 95 ? -5.326 8.738 22.464 1.00 97.38 95 HIS A N 1
ATOM 801 C CA . HIS A 1 95 ? -6.362 9.716 22.765 1.00 97.38 95 HIS A CA 1
ATOM 802 C C . HIS A 1 95 ? -7.754 9.068 22.879 1.00 97.38 95 HIS A C 1
ATOM 804 O O . HIS A 1 95 ? -8.494 9.363 23.819 1.00 97.38 95 HIS A O 1
ATOM 810 N N . ALA A 1 96 ? -8.097 8.137 21.983 1.00 96.44 96 ALA A N 1
ATOM 811 C CA . ALA A 1 96 ? -9.345 7.378 22.049 1.00 96.44 96 ALA A CA 1
ATOM 812 C C . ALA A 1 96 ? -9.436 6.532 23.329 1.00 96.44 96 ALA A C 1
ATOM 814 O O . ALA A 1 96 ? -10.466 6.556 24.000 1.00 96.44 96 ALA A O 1
ATOM 815 N N . LYS A 1 97 ? -8.347 5.856 23.723 1.00 97.25 97 LYS A N 1
ATOM 816 C CA . LYS A 1 97 ? -8.266 5.110 24.991 1.00 97.25 97 LYS A CA 1
ATOM 817 C C . LYS A 1 97 ? -8.494 6.017 26.198 1.00 97.25 97 LYS A C 1
ATOM 819 O O . LYS A 1 97 ? -9.294 5.672 27.064 1.00 97.25 97 LYS A O 1
ATOM 824 N N . LYS A 1 98 ? -7.841 7.184 26.238 1.00 97.38 98 LYS A N 1
ATOM 825 C CA . LYS A 1 98 ? -8.010 8.161 27.325 1.00 97.38 98 LYS A CA 1
ATOM 826 C C . LYS A 1 98 ? -9.467 8.617 27.443 1.00 97.38 98 LYS A C 1
ATOM 828 O O . LYS A 1 98 ? -10.049 8.516 28.519 1.00 97.38 98 LYS A O 1
ATOM 833 N N . LYS A 1 99 ? -10.081 9.026 26.327 1.00 97.12 99 LYS A N 1
ATOM 834 C CA . LYS A 1 99 ? -11.501 9.412 26.294 1.00 97.12 99 LYS A CA 1
ATOM 835 C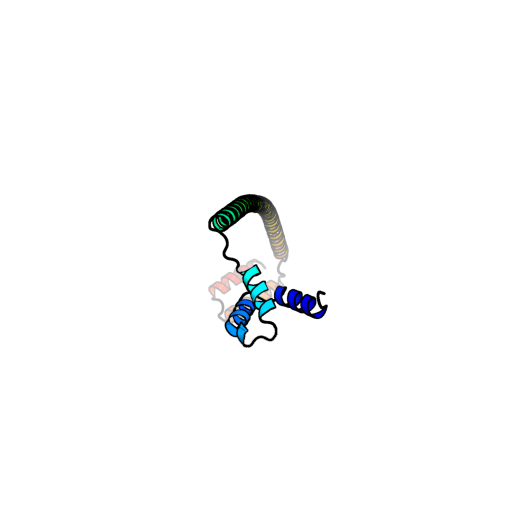 C . LYS A 1 99 ? -12.426 8.265 26.700 1.00 97.12 99 LYS A C 1
ATOM 837 O O . LYS A 1 99 ? -13.362 8.479 27.462 1.00 97.12 99 LYS A O 1
ATOM 842 N N . GLY A 1 100 ? -12.162 7.049 26.222 1.00 96.75 100 GLY A N 1
ATOM 843 C CA . GLY A 1 100 ? -12.922 5.857 26.596 1.00 96.75 100 GLY A CA 1
ATOM 844 C C . GLY A 1 100 ? -12.883 5.598 28.102 1.00 96.75 100 GLY A C 1
ATOM 845 O O . GLY A 1 100 ? -13.925 5.339 28.704 1.00 96.75 100 GLY A O 1
ATOM 846 N N . TYR A 1 101 ? -11.711 5.752 28.724 1.00 97.50 101 TYR A N 1
ATOM 847 C CA . TYR A 1 101 ? -11.555 5.620 30.170 1.00 97.50 101 TYR A CA 1
ATOM 848 C C . TYR A 1 101 ? -12.357 6.685 30.931 1.00 97.50 101 TYR A C 1
ATOM 850 O O . TYR A 1 101 ? -13.171 6.332 31.782 1.00 97.50 101 TYR A O 1
ATOM 858 N N . GLU A 1 102 ? -12.219 7.965 30.571 1.00 97.06 102 GLU A N 1
ATOM 859 C CA . GLU A 1 102 ? -12.968 9.076 31.189 1.00 97.06 102 GLU A CA 1
ATOM 860 C C . GLU A 1 102 ? -14.490 8.872 31.094 1.00 97.06 102 GLU A C 1
ATOM 862 O O . GLU A 1 102 ? -15.229 9.080 32.061 1.00 97.06 102 GLU A O 1
ATOM 867 N N . ILE A 1 103 ? -14.978 8.422 29.935 1.00 96.69 103 ILE A N 1
ATOM 868 C CA . ILE A 1 103 ? -16.395 8.101 29.732 1.00 96.69 103 ILE A CA 1
ATOM 869 C C . ILE A 1 103 ? -16.808 6.935 30.631 1.00 96.69 103 ILE A C 1
ATOM 871 O O . ILE A 1 103 ? -17.831 7.026 31.312 1.00 96.69 103 ILE A O 1
ATOM 875 N N . SER A 1 104 ? -16.016 5.861 30.669 1.00 95.81 104 SER A N 1
ATOM 876 C CA . SER A 1 104 ? -16.316 4.689 31.494 1.00 95.81 104 SER A CA 1
ATOM 877 C C . SER A 1 104 ? -16.381 5.041 32.983 1.00 95.81 104 SER A C 1
ATOM 879 O O . SER A 1 104 ? -17.326 4.646 33.662 1.00 95.81 104 SER A O 1
ATOM 881 N N . GLU A 1 105 ? -15.462 5.873 33.473 1.00 96.88 105 GLU A N 1
ATOM 882 C CA . GLU A 1 105 ? -15.433 6.334 34.860 1.00 96.88 105 GLU A CA 1
ATOM 883 C C . GLU A 1 105 ? -16.659 7.198 35.199 1.00 96.88 105 GLU A C 1
ATOM 885 O O . GLU A 1 105 ? -17.264 7.078 36.266 1.00 96.88 105 GLU A O 1
ATOM 890 N N . ASN A 1 106 ? -17.091 8.049 34.270 1.00 96.88 106 ASN A N 1
ATOM 891 C CA . ASN A 1 106 ? -18.305 8.840 34.450 1.00 96.88 106 ASN A CA 1
ATOM 892 C C . ASN A 1 106 ? -19.571 7.971 34.462 1.00 96.88 106 ASN A C 1
ATOM 894 O O . ASN A 1 106 ? -20.495 8.231 35.242 1.00 96.88 106 ASN A O 1
ATOM 898 N N . ILE A 1 107 ? -19.626 6.932 33.625 1.00 95.38 107 ILE A N 1
ATOM 899 C CA . ILE A 1 107 ? -20.735 5.973 33.602 1.00 95.38 107 ILE A CA 1
ATOM 900 C C . ILE A 1 107 ? -20.785 5.185 34.911 1.00 95.38 107 ILE A C 1
ATOM 902 O O . ILE A 1 107 ? -21.864 5.063 35.492 1.00 95.38 107 ILE A O 1
ATOM 906 N N . THR A 1 108 ? -19.650 4.694 35.418 1.00 95.62 108 THR A N 1
ATOM 907 C CA . THR A 1 108 ? -19.617 3.940 36.682 1.00 95.62 108 THR A CA 1
ATOM 908 C C . THR A 1 108 ? -20.052 4.812 37.857 1.00 95.62 108 THR A C 1
ATOM 910 O O . THR A 1 108 ? -20.924 4.395 38.622 1.00 95.62 108 THR A O 1
ATOM 913 N N . LYS A 1 109 ? -19.569 6.060 37.951 1.00 96.06 109 LYS A N 1
ATOM 914 C CA . LYS A 1 109 ? -20.024 7.034 38.963 1.00 96.06 109 LYS A CA 1
ATOM 915 C C . LYS A 1 109 ? -21.541 7.244 38.912 1.00 96.06 109 LYS A C 1
ATOM 917 O O . LYS A 1 109 ? -22.215 7.139 39.938 1.00 96.06 109 LYS A O 1
ATOM 922 N N . LYS A 1 110 ? -22.107 7.488 37.723 1.00 95.31 110 LYS A N 1
ATOM 923 C CA . LYS A 1 110 ? -23.564 7.658 37.545 1.00 95.31 110 LYS A CA 1
ATOM 924 C C . LYS A 1 110 ? -24.343 6.384 37.884 1.00 95.31 110 LYS A C 1
ATOM 926 O O . LYS A 1 110 ? -25.383 6.469 38.536 1.00 95.31 110 LYS A O 1
ATOM 931 N N . SER A 1 111 ? -23.833 5.220 37.489 1.00 93.25 111 SER A N 1
ATOM 932 C CA . SER A 1 111 ? -24.433 3.912 37.768 1.00 93.25 111 SER A CA 1
ATOM 933 C C . SER A 1 111 ? -24.533 3.644 39.271 1.00 93.25 111 SER A C 1
ATOM 935 O O . SER A 1 111 ? -25.606 3.300 39.766 1.00 93.25 111 SER A O 1
ATOM 937 N N . ILE A 1 112 ? -23.464 3.914 40.029 1.00 95.38 112 ILE A N 1
ATOM 938 C CA . ILE A 1 112 ? -23.457 3.781 41.495 1.00 95.38 112 ILE A CA 1
ATOM 939 C C . ILE A 1 112 ? -24.531 4.679 42.127 1.00 95.38 112 ILE A C 1
ATOM 941 O O . ILE A 1 112 ? -25.308 4.231 42.979 1.00 95.38 112 ILE A O 1
ATOM 945 N N . VAL A 1 113 ? -24.629 5.938 41.684 1.00 95.69 113 VAL A N 1
ATOM 946 C CA . VAL A 1 113 ? -25.645 6.882 42.179 1.00 95.69 113 VAL A CA 1
ATOM 947 C C . VAL A 1 113 ? -27.058 6.373 41.881 1.00 95.69 113 VAL A C 1
ATOM 949 O O . VAL A 1 113 ? -27.895 6.345 42.788 1.00 95.69 113 VAL A O 1
ATOM 952 N N . LEU A 1 114 ? -27.326 5.923 40.654 1.00 93.94 114 LEU A N 1
ATOM 953 C CA . LEU A 1 114 ? -28.623 5.364 40.259 1.00 93.94 114 LEU A CA 1
ATOM 954 C C . LEU A 1 114 ? -28.974 4.107 41.062 1.00 93.94 114 LEU A C 1
ATOM 956 O O . LEU A 1 114 ? -30.079 4.024 41.598 1.00 93.94 114 LEU A O 1
ATOM 960 N N . GLY A 1 115 ? -28.030 3.181 41.234 1.00 93.88 115 GLY A N 1
ATOM 961 C CA . GLY A 1 115 ? -28.217 1.975 42.041 1.00 93.88 115 GLY A CA 1
ATOM 962 C C . GLY A 1 115 ? -28.556 2.296 43.499 1.00 93.88 115 GLY A C 1
ATOM 963 O O . GLY A 1 115 ? -29.469 1.702 44.077 1.00 93.88 115 GLY A O 1
ATOM 964 N N . SER A 1 116 ? -27.897 3.300 44.088 1.00 93.31 116 SER A N 1
ATOM 965 C CA . SER A 1 116 ? -28.206 3.749 4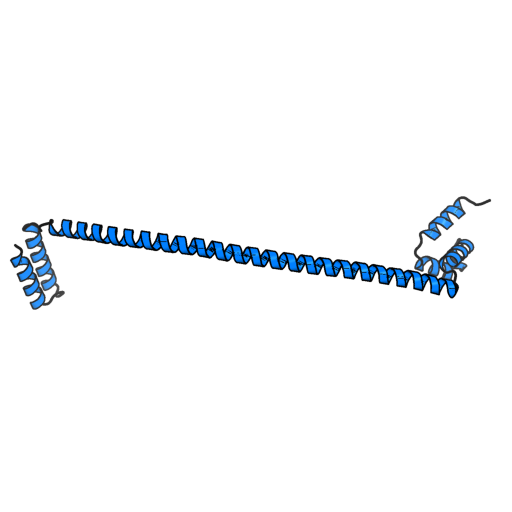5.452 1.00 93.31 116 SER A CA 1
ATOM 966 C C . SER A 1 116 ? -29.617 4.349 45.572 1.00 93.31 116 SER A C 1
ATOM 968 O O . SER A 1 116 ? -30.328 4.065 46.541 1.00 93.31 116 SER A O 1
ATOM 970 N N . ARG A 1 117 ? -30.061 5.131 44.575 1.00 94.31 117 ARG A N 1
ATOM 971 C CA . ARG A 1 117 ? -31.420 5.697 44.507 1.00 94.31 117 ARG A CA 1
ATOM 972 C C . ARG A 1 117 ? -32.465 4.600 44.329 1.00 94.31 117 ARG A C 1
ATOM 974 O O . ARG A 1 117 ? -33.473 4.602 45.037 1.00 94.31 117 ARG A O 1
ATOM 981 N N . LEU A 1 118 ? -32.203 3.631 43.455 1.00 93.12 118 LEU A N 1
ATOM 982 C CA . LEU A 1 118 ? -33.075 2.480 43.245 1.00 93.12 118 LEU A CA 1
ATOM 983 C C . LEU A 1 118 ? -33.221 1.665 44.535 1.00 93.12 118 LEU A C 1
ATOM 985 O O . LEU A 1 118 ? -34.333 1.407 44.976 1.00 93.12 118 LEU A O 1
ATOM 989 N N . LYS A 1 119 ? -32.118 1.357 45.226 1.00 92.81 119 LYS A N 1
ATOM 990 C CA . LYS A 1 119 ? -32.154 0.632 46.508 1.00 92.81 119 LYS A CA 1
ATOM 991 C C . LYS A 1 119 ? -32.943 1.378 47.591 1.00 92.81 119 LYS A C 1
ATOM 993 O O . LYS A 1 119 ? -33.610 0.750 48.409 1.00 92.81 119 LYS A O 1
ATOM 998 N N . LYS A 1 120 ? -32.869 2.713 47.632 1.00 92.75 120 LYS A N 1
ATOM 999 C CA . LYS A 1 120 ? -33.650 3.531 48.579 1.00 92.75 120 LYS A CA 1
ATOM 1000 C C . LYS A 1 120 ? -35.145 3.527 48.241 1.00 92.75 120 LYS A C 1
ATOM 1002 O O . LYS A 1 120 ? -35.965 3.363 49.141 1.00 92.75 120 LYS A O 1
ATOM 1007 N N . THR A 1 121 ? -35.498 3.679 46.965 1.00 89.81 121 THR A N 1
ATOM 1008 C CA . THR A 1 121 ? -36.899 3.702 46.498 1.00 89.81 121 THR A CA 1
ATOM 1009 C C . THR A 1 121 ? -37.581 2.338 46.606 1.00 89.81 121 THR A C 1
ATOM 1011 O O . THR A 1 121 ? -38.748 2.267 46.995 1.00 89.81 121 THR A O 1
ATOM 1014 N N . THR A 1 122 ? -36.865 1.239 46.357 1.00 88.88 122 THR A N 1
ATOM 1015 C CA . THR A 1 122 ? -37.388 -0.119 46.571 1.00 88.88 122 THR A CA 1
ATOM 1016 C C . THR A 1 122 ? -37.604 -0.406 48.053 1.00 88.88 122 THR A C 1
ATOM 1018 O O . THR A 1 122 ? -38.674 -0.865 48.437 1.00 88.88 122 THR A O 1
ATOM 1021 N N . LYS A 1 123 ? -36.659 -0.041 48.930 1.00 89.25 123 LYS A N 1
ATOM 1022 C CA . LYS A 1 123 ? -36.855 -0.162 50.385 1.00 89.25 123 LYS A CA 1
ATOM 1023 C C . LYS A 1 123 ? -38.073 0.624 50.875 1.00 89.25 123 LYS A C 1
ATOM 1025 O O . LYS A 1 123 ? -38.878 0.086 51.630 1.00 89.25 123 LYS A O 1
ATOM 1030 N N . SER A 1 124 ? -38.233 1.875 50.441 1.00 87.88 124 SER A N 1
ATOM 1031 C CA . SER A 1 124 ? -39.348 2.716 50.891 1.00 87.88 124 SER A CA 1
ATOM 1032 C C . SER A 1 124 ? -40.700 2.289 50.309 1.00 87.88 124 SER A C 1
ATOM 1034 O O . SER A 1 124 ? -41.720 2.441 50.978 1.00 87.88 124 SER A O 1
ATOM 1036 N N . SER A 1 125 ? -40.746 1.749 49.088 1.00 86.62 125 SER A N 1
ATOM 1037 C CA . SER A 1 125 ? -41.972 1.177 48.506 1.00 86.62 125 SER A CA 1
ATOM 1038 C C . SER A 1 125 ? -42.366 -0.136 49.180 1.00 86.62 125 SER A C 1
ATOM 1040 O O . SER A 1 125 ? -43.514 -0.261 49.595 1.00 86.62 125 SER A O 1
ATOM 1042 N N . VAL A 1 126 ? -41.422 -1.056 49.406 1.00 87.12 126 VAL A N 1
ATOM 1043 C CA . VAL A 1 126 ? -41.667 -2.298 50.162 1.00 87.12 126 VAL A CA 1
ATOM 1044 C C . VAL A 1 126 ? -42.138 -1.981 51.578 1.00 87.12 126 VAL A C 1
ATOM 1046 O O . VAL A 1 126 ? -43.130 -2.535 52.041 1.00 87.12 126 VAL A O 1
ATOM 1049 N N . GLN A 1 127 ? -41.494 -1.035 52.262 1.00 85.25 127 GLN A N 1
ATOM 1050 C CA . GLN A 1 127 ? -41.904 -0.655 53.611 1.00 85.25 127 GLN A CA 1
ATOM 1051 C C . GLN A 1 127 ? -43.283 0.018 53.639 1.00 85.25 127 GLN A C 1
ATOM 1053 O O . GLN A 1 127 ? -44.036 -0.207 54.585 1.00 85.25 127 GLN A O 1
ATOM 1058 N N . ARG A 1 128 ? -43.649 0.794 52.608 1.00 86.00 128 ARG A N 1
ATOM 1059 C CA . ARG A 1 128 ? -45.017 1.313 52.440 1.00 86.00 128 ARG A CA 1
ATOM 1060 C C . ARG A 1 128 ? -46.026 0.189 52.206 1.00 86.00 128 ARG A C 1
ATOM 1062 O O . ARG A 1 128 ? -47.048 0.185 52.881 1.00 86.00 128 ARG A O 1
ATOM 1069 N N . GLY A 1 129 ? -45.722 -0.779 51.341 1.00 83.50 129 GLY A N 1
ATOM 1070 C CA . GLY A 1 129 ? -46.574 -1.949 51.102 1.00 83.50 129 GLY A CA 1
ATOM 1071 C C . GLY A 1 129 ? -46.785 -2.793 52.363 1.00 83.50 129 GLY A C 1
ATOM 1072 O O . GLY A 1 129 ? -47.915 -3.131 52.698 1.00 83.50 129 GLY A O 1
ATOM 1073 N N . ILE A 1 130 ? -45.721 -3.042 53.134 1.00 80.88 130 ILE A N 1
ATOM 1074 C CA . ILE A 1 130 ? -45.804 -3.752 54.420 1.00 80.88 130 ILE A CA 1
ATOM 1075 C C . ILE A 1 130 ? -46.634 -2.957 55.435 1.00 80.88 130 ILE A C 1
ATOM 1077 O O . ILE A 1 130 ? -47.445 -3.543 56.146 1.00 80.88 130 ILE A O 1
ATOM 1081 N N . LYS A 1 131 ? -46.456 -1.632 55.527 1.00 78.81 131 LYS A N 1
ATOM 1082 C CA . LYS A 1 131 ? -47.263 -0.786 56.424 1.00 78.81 131 LYS A CA 1
ATOM 1083 C C . LYS A 1 131 ? -48.741 -0.782 56.026 1.00 78.81 131 LYS A C 1
ATOM 1085 O O . LYS A 1 131 ? -49.585 -0.933 56.899 1.00 78.81 131 LYS A O 1
ATOM 1090 N N . ALA A 1 132 ? -49.047 -0.672 54.734 1.00 78.75 132 ALA A N 1
ATOM 1091 C CA . ALA A 1 132 ? -50.415 -0.754 54.227 1.00 78.75 132 ALA A CA 1
ATOM 1092 C C . ALA A 1 132 ? -51.052 -2.120 54.534 1.00 78.75 132 ALA A C 1
ATOM 1094 O O . ALA A 1 132 ? -52.175 -2.170 55.017 1.00 78.75 132 ALA A O 1
ATOM 1095 N N . SER A 1 133 ? -50.306 -3.216 54.356 1.00 70.62 133 SER A N 1
ATOM 1096 C CA . SER A 1 133 ? -50.761 -4.568 54.703 1.00 70.62 133 SER A CA 1
ATOM 1097 C C . SER A 1 133 ? -50.957 -4.770 56.209 1.00 70.62 133 SER A C 1
ATOM 1099 O O . SER A 1 133 ? -51.914 -5.422 56.602 1.00 70.62 133 SER A O 1
ATOM 1101 N N . LYS A 1 134 ? -50.103 -4.195 57.067 1.00 69.31 134 LYS A N 1
ATOM 1102 C CA . LYS A 1 134 ? -50.284 -4.249 58.530 1.00 69.31 134 LYS A CA 1
ATOM 1103 C C . LYS A 1 134 ? -51.500 -3.455 59.013 1.00 69.31 134 LYS A C 1
ATOM 1105 O O . LYS A 1 134 ? -52.089 -3.831 60.018 1.00 69.31 134 LYS A O 1
ATOM 1110 N N . ASN A 1 135 ? -51.851 -2.377 58.315 1.00 63.28 135 ASN A N 1
ATOM 1111 C CA . ASN A 1 135 ? -53.042 -1.575 58.603 1.00 63.28 135 ASN A CA 1
ATOM 1112 C C . ASN A 1 135 ? -54.323 -2.189 58.016 1.00 63.28 135 ASN A C 1
ATOM 1114 O O . ASN A 1 135 ? -55.416 -1.753 58.364 1.00 63.28 135 ASN A O 1
ATOM 1118 N N . LEU A 1 136 ? -54.196 -3.199 57.150 1.00 62.06 136 LEU A N 1
ATOM 1119 C CA . LEU A 1 136 ? -55.294 -4.063 56.745 1.00 62.06 136 LEU A CA 1
ATOM 1120 C C . LEU A 1 136 ? -55.544 -5.054 57.891 1.00 62.06 136 LEU A C 1
ATOM 1122 O O . LEU A 1 136 ? -55.042 -6.176 57.911 1.00 62.06 136 LEU A O 1
ATOM 1126 N N . THR A 1 137 ? -56.255 -4.603 58.920 1.00 60.25 137 THR A N 1
ATOM 1127 C CA . THR A 1 137 ? -56.782 -5.497 59.949 1.00 60.25 137 THR A CA 1
ATOM 1128 C C . THR A 1 137 ? -57.758 -6.448 59.267 1.00 60.25 137 THR A C 1
ATOM 1130 O O . THR A 1 137 ? -58.806 -6.008 58.797 1.00 60.25 137 THR A O 1
ATOM 1133 N N . THR A 1 138 ? -57.394 -7.729 59.174 1.00 59.81 138 THR A N 1
ATOM 1134 C CA . THR A 1 138 ? -58.274 -8.796 58.678 1.00 59.81 138 THR A CA 1
ATOM 1135 C C . THR A 1 138 ? -59.599 -8.710 59.410 1.00 59.81 138 THR A C 1
ATOM 1137 O O . THR A 1 138 ? -59.619 -8.743 60.646 1.00 59.81 138 THR A O 1
ATOM 1140 N N . SER A 1 139 ? -60.691 -8.562 58.664 1.00 63.97 139 SER A N 1
ATOM 1141 C CA . SER A 1 139 ? -62.015 -8.511 59.275 1.00 63.97 139 SER A CA 1
ATOM 1142 C C . SER A 1 139 ? -62.283 -9.834 60.015 1.00 63.97 139 SER A C 1
ATOM 1144 O O . SER A 1 139 ? -61.770 -10.881 59.605 1.00 63.97 139 SER A O 1
ATOM 1146 N N . PRO A 1 140 ? -63.086 -9.845 61.096 1.00 66.50 140 PRO A N 1
ATOM 1147 C CA . PRO A 1 140 ? -63.415 -11.080 61.813 1.00 66.50 140 PRO A CA 1
ATOM 1148 C C . PRO A 1 140 ? -63.941 -12.190 60.886 1.00 66.50 140 PRO A C 1
ATOM 1150 O O . PRO A 1 140 ? -63.676 -13.368 61.113 1.00 66.50 140 PRO A O 1
ATOM 1153 N N . PHE A 1 141 ? -64.616 -11.808 59.797 1.00 70.44 141 PHE A N 1
ATOM 1154 C CA . PHE A 1 141 ? -65.127 -12.713 58.769 1.00 70.44 141 PHE A CA 1
ATOM 1155 C C . PHE A 1 141 ? -64.015 -13.456 58.007 1.00 70.44 141 PHE A C 1
ATOM 1157 O O . PHE A 1 141 ? -64.092 -14.670 57.824 1.00 70.44 141 PHE A O 1
ATOM 1164 N N . GLU A 1 142 ? -62.938 -12.767 57.631 1.00 74.00 142 GLU A N 1
ATOM 1165 C CA . GLU A 1 142 ? -61.802 -13.374 56.924 1.00 74.00 142 GLU A CA 1
ATOM 1166 C C . GLU A 1 142 ? -61.044 -14.373 57.808 1.00 74.00 142 GLU A C 1
ATOM 1168 O O . GLU A 1 142 ? -60.595 -15.415 57.330 1.00 74.00 142 GLU A O 1
ATOM 1173 N N . ASN A 1 143 ? -60.946 -14.103 59.114 1.00 77.94 143 ASN A N 1
ATOM 1174 C CA . ASN A 1 143 ? -60.340 -15.036 60.066 1.00 77.94 143 ASN A CA 1
ATOM 1175 C C . ASN A 1 143 ? -61.155 -16.333 60.194 1.00 77.94 143 ASN A C 1
ATOM 1177 O O . ASN A 1 143 ? -60.581 -17.422 60.289 1.00 77.94 143 ASN A O 1
ATOM 1181 N N . VAL A 1 144 ? -62.486 -16.237 60.142 1.00 80.19 144 VAL A N 1
ATOM 1182 C CA . VAL A 1 144 ? -63.381 -17.404 60.126 1.00 80.19 144 VAL A CA 1
ATOM 1183 C C . VAL A 1 144 ? -63.232 -18.191 58.820 1.00 80.19 144 VAL A C 1
ATOM 1185 O O . VAL A 1 144 ? -63.146 -19.422 58.846 1.00 80.19 144 VAL A O 1
ATOM 1188 N N . GLU A 1 145 ? -63.120 -17.510 57.679 1.00 83.75 145 GLU A N 1
ATOM 1189 C CA . GLU A 1 145 ? -62.907 -18.166 56.385 1.00 83.75 145 GLU A CA 1
ATOM 1190 C C . GLU A 1 145 ? -61.535 -18.864 56.304 1.00 83.75 145 GLU A C 1
ATOM 1192 O O . GLU A 1 145 ? -61.425 -19.983 55.793 1.00 83.75 145 GLU A O 1
ATOM 1197 N N . LEU A 1 146 ? -60.493 -18.259 56.882 1.00 85.44 146 LEU A N 1
ATOM 1198 C CA . LEU A 1 146 ? -59.164 -18.863 57.005 1.00 85.44 146 LEU A CA 1
ATOM 1199 C C . LEU A 1 146 ? -59.183 -20.137 57.857 1.00 85.44 146 LEU A C 1
ATOM 1201 O O . LEU A 1 146 ? -58.548 -21.123 57.484 1.00 85.44 146 LEU A O 1
ATOM 1205 N N . LEU A 1 147 ? -59.932 -20.155 58.964 1.00 84.38 147 LEU A N 1
ATOM 1206 C CA . LEU A 1 147 ? -60.106 -21.360 59.783 1.00 84.38 147 LEU A CA 1
ATOM 1207 C C . LEU A 1 147 ? -60.806 -22.484 59.008 1.00 84.38 147 LEU A C 1
ATOM 1209 O O . LEU A 1 147 ? -60.427 -23.650 59.149 1.00 84.38 147 LEU A O 1
ATOM 1213 N N . LYS A 1 148 ? -61.784 -22.142 58.160 1.00 87.00 148 LYS A N 1
ATOM 1214 C CA . LYS A 1 148 ? -62.477 -23.111 57.301 1.00 87.00 148 LYS A CA 1
ATOM 1215 C C . LYS A 1 148 ? -61.524 -23.735 56.277 1.00 87.00 148 LYS A C 1
ATOM 1217 O O . LYS A 1 148 ? -61.433 -24.960 56.207 1.00 87.00 148 LYS A O 1
ATOM 1222 N N . LYS A 1 149 ? -60.738 -22.914 55.573 1.00 90.12 149 LYS A N 1
ATOM 1223 C CA . LYS A 1 149 ? -59.721 -23.383 54.611 1.00 90.12 149 LYS A CA 1
ATOM 1224 C C . LYS A 1 149 ? -58.631 -24.222 55.288 1.00 90.12 149 LYS A C 1
ATOM 1226 O O . LYS A 1 149 ? -58.221 -25.247 54.755 1.00 90.12 149 LYS A O 1
ATOM 1231 N N . LEU A 1 150 ? -58.204 -23.853 56.500 1.00 88.50 150 LEU A N 1
ATOM 1232 C CA . LEU A 1 150 ? -57.241 -24.638 57.285 1.00 88.50 150 LEU A CA 1
ATOM 1233 C C . LEU A 1 150 ? -57.778 -26.049 57.601 1.00 88.50 150 LEU A C 1
ATOM 1235 O O . LEU A 1 150 ? -57.036 -27.029 57.541 1.00 88.50 150 LEU A O 1
ATOM 1239 N N . ALA A 1 15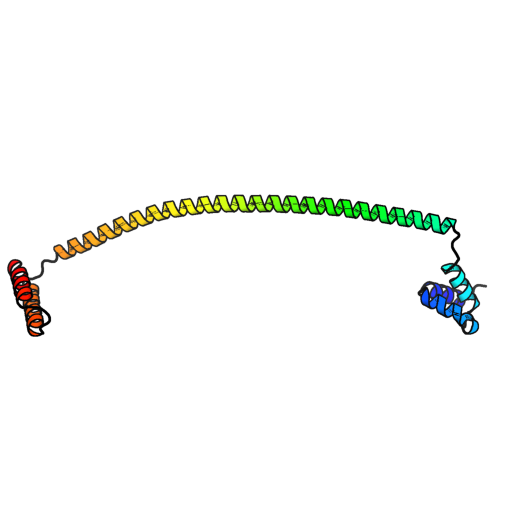1 ? -59.072 -26.166 57.917 1.00 85.81 151 ALA A N 1
ATOM 1240 C CA . ALA A 1 151 ? -59.715 -27.452 58.181 1.00 85.81 151 ALA A CA 1
ATOM 1241 C C . ALA A 1 151 ? -59.860 -28.309 56.914 1.00 85.81 151 ALA A C 1
ATOM 1243 O O . ALA A 1 151 ? -59.706 -29.528 56.985 1.00 85.81 151 ALA A O 1
ATOM 1244 N N . GLU A 1 152 ? -60.118 -27.691 55.760 1.00 91.44 152 GLU A N 1
ATOM 1245 C CA . GLU A 1 152 ? -60.14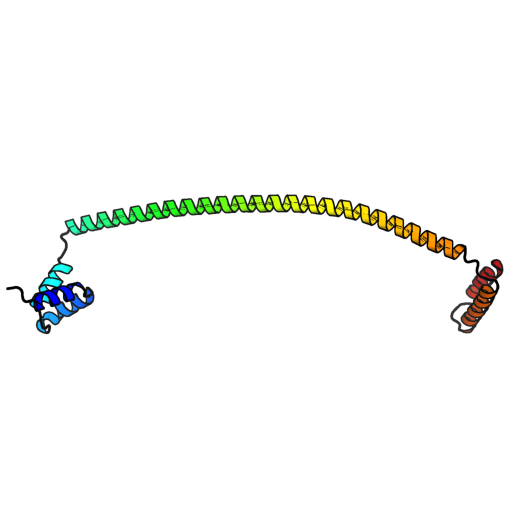3 -28.372 54.459 1.00 91.44 152 GLU A CA 1
ATOM 1246 C C . GLU A 1 152 ? -58.763 -28.939 54.090 1.00 91.44 152 GLU A C 1
ATOM 1248 O O . GLU A 1 152 ? -58.673 -30.091 53.673 1.00 91.44 152 GLU A O 1
ATOM 1253 N N . LEU A 1 153 ? -57.678 -28.201 54.350 1.00 88.69 153 LEU A N 1
ATOM 1254 C CA . LEU A 1 153 ? -56.303 -28.671 54.116 1.00 88.69 153 LEU A CA 1
ATOM 1255 C C . LEU A 1 153 ? -55.910 -29.856 55.008 1.00 88.69 153 LEU A C 1
ATOM 1257 O O . LEU A 1 153 ? -55.244 -30.782 54.543 1.00 88.69 153 LEU A O 1
ATOM 1261 N N . LYS A 1 154 ? -56.356 -29.857 56.272 1.00 88.62 154 LYS A N 1
ATOM 1262 C CA . LYS A 1 154 ? -56.208 -31.014 57.167 1.00 88.62 154 LYS A CA 1
ATOM 1263 C C . LYS A 1 154 ? -56.979 -32.221 56.628 1.00 88.62 154 LYS A C 1
ATOM 1265 O O . LYS A 1 154 ? -56.439 -33.321 56.588 1.00 88.62 154 LYS A O 1
ATOM 1270 N N . LYS A 1 155 ? -58.232 -32.026 56.198 1.00 87.38 155 LYS A N 1
ATOM 1271 C CA . LYS A 1 155 ? -59.060 -33.101 55.618 1.00 87.38 155 LYS A CA 1
ATOM 1272 C C . LYS A 1 155 ? -58.460 -33.670 54.331 1.00 87.38 155 LYS A C 1
ATOM 1274 O O . LYS A 1 155 ? -58.586 -34.863 54.095 1.00 87.38 155 LYS A O 1
ATOM 1279 N N . ALA A 1 156 ? -57.788 -32.837 53.540 1.00 87.94 156 ALA A N 1
ATOM 1280 C CA . ALA A 1 156 ? -57.063 -33.245 52.340 1.00 87.94 156 ALA A CA 1
ATOM 1281 C C . ALA A 1 156 ? -55.709 -33.931 52.630 1.00 87.94 156 ALA A C 1
ATOM 1283 O O . ALA A 1 156 ? -55.030 -34.336 51.692 1.00 87.94 156 ALA A O 1
ATOM 1284 N N . GLY A 1 157 ? -55.293 -34.049 53.900 1.00 86.12 157 GLY A N 1
ATOM 1285 C CA . GLY A 1 157 ? -54.036 -34.697 54.298 1.00 86.12 157 GLY A CA 1
ATOM 1286 C C . GLY A 1 157 ? -52.767 -33.907 53.955 1.00 86.12 157 GLY A C 1
ATOM 1287 O O . GLY A 1 157 ? -51.673 -34.454 54.030 1.00 86.12 157 GLY A O 1
ATOM 1288 N N . ILE A 1 158 ? -52.900 -32.631 53.576 1.00 86.44 158 ILE A N 1
ATOM 1289 C CA . ILE A 1 158 ? -51.783 -31.779 53.129 1.00 86.44 158 ILE A CA 1
ATOM 1290 C C . ILE A 1 158 ? -50.954 -31.272 54.322 1.00 86.44 158 ILE A C 1
ATOM 1292 O O . ILE A 1 158 ? -49.772 -30.975 54.173 1.00 86.44 158 ILE A O 1
ATOM 1296 N N . ILE A 1 159 ? -51.568 -31.170 55.504 1.00 88.25 159 ILE A N 1
ATOM 1297 C CA . ILE A 1 159 ? -50.926 -30.729 56.750 1.00 88.25 159 ILE A CA 1
ATOM 1298 C C . ILE A 1 159 ? -51.121 -31.765 57.856 1.00 88.25 159 ILE A C 1
ATOM 1300 O O . ILE A 1 159 ? -52.153 -32.439 57.914 1.00 88.25 159 ILE A O 1
ATOM 1304 N N . THR A 1 160 ? -50.146 -31.868 58.756 1.00 87.25 160 THR A N 1
ATOM 1305 C CA . THR A 1 160 ? -50.220 -32.768 59.915 1.00 87.25 160 THR A CA 1
AT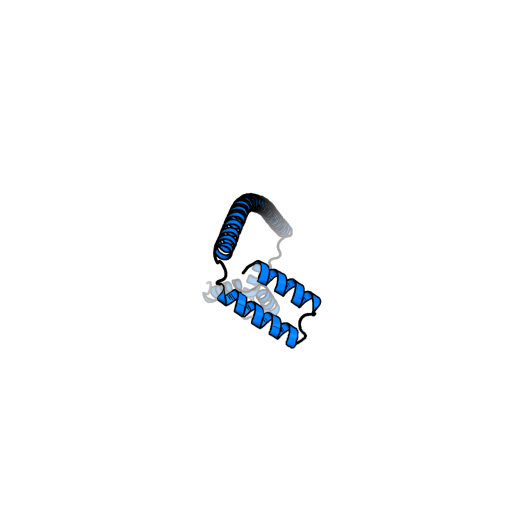OM 1306 C C . THR A 1 160 ? -51.102 -32.190 61.031 1.00 87.25 160 THR A C 1
ATOM 1308 O O . THR A 1 160 ? -51.344 -30.982 61.096 1.00 87.25 160 THR A O 1
ATOM 1311 N N . GLU A 1 161 ? -51.589 -33.037 61.949 1.00 88.75 161 GLU A N 1
ATOM 1312 C CA . GLU A 1 161 ? -52.444 -32.590 63.065 1.00 88.75 161 GLU A CA 1
ATOM 1313 C C . GLU A 1 161 ? -51.754 -31.540 63.941 1.00 88.75 161 GLU A C 1
ATOM 1315 O O . GLU A 1 161 ? -52.369 -30.551 64.340 1.00 88.75 161 GLU A O 1
ATOM 1320 N N . ASN A 1 162 ? -50.463 -31.739 64.203 1.00 87.50 162 ASN A N 1
ATOM 1321 C CA . ASN A 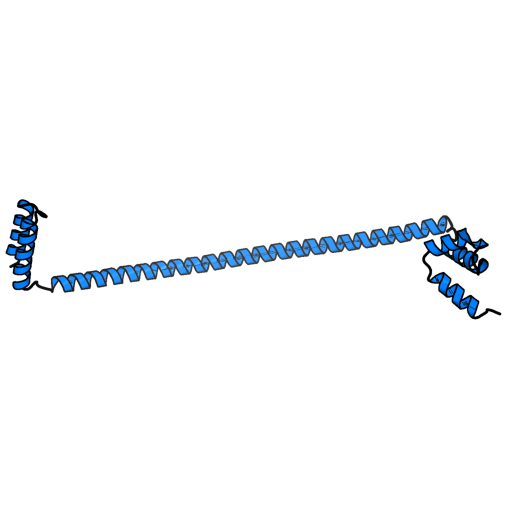1 162 ? -49.673 -30.844 65.040 1.00 87.50 162 ASN A CA 1
ATOM 1322 C C . ASN A 1 162 ? -49.562 -29.458 64.390 1.00 87.50 162 ASN A C 1
ATOM 1324 O O . ASN A 1 162 ? -49.814 -28.442 65.040 1.00 87.50 162 ASN A O 1
ATOM 1328 N N . GLU A 1 163 ? -49.298 -29.416 63.082 1.00 85.94 163 GLU A N 1
ATOM 1329 C CA . GLU A 1 163 ? -49.256 -28.171 62.311 1.00 85.94 163 GLU A CA 1
ATOM 1330 C C . GLU A 1 163 ? -50.626 -27.488 62.254 1.00 85.94 163 GLU A C 1
ATOM 1332 O O . GLU A 1 163 ? -50.718 -26.264 62.379 1.00 85.94 163 GLU A O 1
ATOM 1337 N N . PHE A 1 164 ? -51.711 -28.255 62.118 1.00 90.50 164 PHE A N 1
ATOM 1338 C CA . PHE A 1 164 ? -53.068 -27.714 62.145 1.00 90.50 164 PHE A CA 1
ATOM 1339 C C . PHE A 1 164 ? -53.384 -27.039 63.487 1.00 90.50 164 PHE A C 1
ATOM 1341 O O . PHE A 1 164 ? -53.868 -25.903 63.500 1.00 90.50 164 PHE A O 1
ATOM 1348 N N . GLN A 1 165 ? -53.087 -27.690 64.615 1.00 87.44 165 GLN A N 1
ATOM 1349 C CA . GLN A 1 165 ? -53.391 -27.148 65.945 1.00 87.44 165 GLN A CA 1
ATOM 1350 C C . GLN A 1 165 ? -52.577 -25.888 66.257 1.00 87.44 165 GLN A C 1
ATOM 1352 O O . GLN A 1 165 ? -53.136 -24.902 66.749 1.00 87.44 165 GLN A O 1
ATOM 1357 N N . GLU A 1 166 ? -51.288 -25.864 65.912 1.00 88.44 166 GLU A N 1
ATOM 1358 C CA . GLU A 1 166 ? -50.450 -24.674 66.091 1.00 88.44 166 GLU A CA 1
ATOM 1359 C C . GLU A 1 166 ? -50.961 -23.479 65.277 1.00 88.44 166 GLU A C 1
ATOM 1361 O O . GLU A 1 166 ? -51.084 -22.361 65.796 1.00 88.44 166 GLU A O 1
ATOM 1366 N N . LYS A 1 167 ? -51.300 -23.698 64.001 1.00 87.88 167 LYS A N 1
ATOM 1367 C CA . LYS A 1 167 ? -51.808 -22.633 63.123 1.00 87.88 167 LYS A CA 1
ATOM 1368 C C . LYS A 1 167 ? -53.198 -22.169 63.554 1.00 87.88 167 LYS A C 1
ATOM 1370 O O . LYS A 1 167 ? -53.438 -20.962 63.581 1.00 87.88 167 LYS A O 1
ATOM 1375 N N . LYS A 1 168 ? -54.079 -23.087 63.961 1.00 87.62 168 LYS A N 1
ATOM 1376 C CA . LYS A 1 168 ? -55.414 -22.778 64.494 1.00 87.62 168 LYS A CA 1
ATOM 1377 C C . LYS A 1 168 ? -55.327 -21.911 65.750 1.00 87.62 168 LYS A C 1
ATOM 1379 O O . LYS A 1 168 ? -55.987 -20.876 65.815 1.00 87.62 168 LYS A O 1
ATOM 1384 N N . LYS A 1 169 ? -54.476 -22.281 66.713 1.00 88.56 169 LYS A N 1
ATOM 1385 C CA . LYS A 1 169 ? -54.260 -21.507 67.949 1.00 88.56 169 LYS A CA 1
ATOM 1386 C C . LYS A 1 169 ? -53.767 -20.091 67.646 1.00 88.56 169 LYS A C 1
ATOM 1388 O O . LYS A 1 169 ? -54.237 -19.136 68.253 1.00 88.56 169 LYS A O 1
ATOM 1393 N N . LYS A 1 170 ? -52.878 -19.950 66.660 1.00 85.19 170 LYS A N 1
ATOM 1394 C CA . LYS A 1 170 ? -52.323 -18.662 66.216 1.00 85.19 170 LYS A CA 1
ATOM 1395 C C . LYS A 1 170 ? -53.328 -17.763 65.482 1.00 85.19 170 LYS A C 1
ATOM 1397 O O . LYS A 1 170 ? -53.128 -16.551 65.449 1.00 85.19 170 LYS A O 1
ATOM 1402 N N . ILE A 1 171 ? -54.358 -18.334 64.854 1.00 83.25 171 ILE A N 1
ATOM 1403 C CA . ILE A 1 171 ? -55.456 -17.571 64.236 1.00 83.25 171 ILE A CA 1
ATOM 1404 C C . ILE A 1 171 ? -56.466 -17.161 65.309 1.00 83.25 171 ILE A C 1
ATOM 1406 O O . ILE A 1 171 ? -56.831 -15.994 65.373 1.00 83.25 171 ILE A O 1
ATOM 1410 N N . LEU A 1 172 ? -56.842 -18.082 66.201 1.00 79.94 172 LEU A N 1
ATOM 1411 C CA . LEU A 1 172 ? -57.756 -17.798 67.314 1.00 79.94 172 LEU A CA 1
ATOM 1412 C C . LEU A 1 172 ? -57.203 -16.754 68.289 1.00 79.94 172 LEU A C 1
ATOM 1414 O O . LEU A 1 172 ? -57.975 -15.989 68.838 1.00 79.94 172 LEU A O 1
ATOM 1418 N N . SER A 1 173 ? -55.881 -16.673 68.472 1.00 79.69 173 SER A N 1
ATOM 1419 C CA . SER A 1 173 ? -55.260 -15.634 69.307 1.00 79.69 173 SER A CA 1
ATOM 1420 C C . SER A 1 173 ? -55.269 -14.230 68.682 1.00 79.69 173 SER A C 1
ATOM 1422 O O . SER A 1 173 ? -54.746 -13.303 69.293 1.00 79.69 173 SER A O 1
ATOM 1424 N N . LYS A 1 174 ? -55.723 -14.089 67.429 1.00 72.06 174 LYS A N 1
ATOM 1425 C CA . LYS A 1 174 ? -55.787 -12.820 66.679 1.00 72.06 174 LYS A CA 1
ATOM 1426 C C . LYS A 1 174 ? -57.219 -12.325 66.443 1.00 72.06 174 LYS A C 1
ATOM 1428 O O . LYS A 1 174 ? -57.375 -11.246 65.877 1.00 72.06 174 LYS A O 1
ATOM 1433 N N . ILE A 1 175 ? -58.214 -13.141 66.790 1.00 67.50 175 ILE A N 1
ATOM 1434 C CA . ILE A 1 175 ? -59.643 -12.802 66.812 1.00 67.50 175 ILE A CA 1
ATOM 1435 C C . ILE A 1 175 ? -59.940 -12.204 68.184 1.00 67.50 175 ILE A C 1
ATOM 1437 O O . ILE A 1 175 ? -60.684 -11.204 68.218 1.00 67.50 175 ILE A O 1
#

Radius of gyration: 54.94 Å; chains: 1; bounding box: 99×49×129 Å

Foldseek 3Di:
DDDPVLVVVLVVLVVDDPVVLVVCQVVLVPDPCNPSSVVSNCVVVVDDDPVRVVVVVVVVVVVVVVVVVVVVVVVVVVVVVVVVVVVVVVVVVVVVVVVVVVVVVVVVVVVVVVVVVVVVVVVVVVVVVVVVVVVPLPDPVNLVVVLVVLVVCVVVVVDDPVRSVVVNVVSVVSD